Protein AF-A0A8D8EX58-F1 (afdb_monomer_lite)

Secondary structure (DSSP, 8-state):
-EEE--B-TT-BPPP--HHHHHTS-GGGHHHHHHHTTSBPPHHHHHHHHHHHHHHHHHHHHTT-EEE-PPP--TT--EE-SS-EE----BS-HHHHEEEETTEEEE---SSGGGTTGGGGGHHHH-

Radius of gyration: 15.52 Å; chains: 1; bounding box: 34×37×38 Å

Foldseek 3Di:
DEDEAEALPQFAQAALDPVVVVPDDPVCSVVNPVGHLHGDDPVVSVVVRVVRVVVVVVCVVVVYHYDYFADDNQSDWDDDPVDIIGAGGGRCVPVQWDDDPPDIHGDCDDDPNCNCSCVRCVVVRD

Sequence (126 aa):
EEVIVGRAENACVPPFTVEVKANTYEKYWPFYQQYGGQTFPKEHVQKAVAEIEEMCNILQHEGVTVRRPEPVDWSLEYRTPDFSSTGMYAAMPRDILMVVGNEIIEAPMAWRARFFEYRAYRPLIK

pLDDT: mean 98.3, std 1.57, range [82.75, 98.94]

Organism: Culex pipiens (NCBI:txid7175)

InterPro domains:
  IPR033195 Glycine/inosamine-phosphate amidinotransferase-like [PTHR10488] (1-126)

Structure (mmCIF, N/CA/C/O backbone):
data_AF-A0A8D8EX58-F1
#
_entry.id   AF-A0A8D8EX58-F1
#
loop_
_atom_site.group_PDB
_atom_site.id
_atom_site.type_symbol
_atom_site.label_atom_id
_atom_site.label_alt_id
_atom_site.label_comp_id
_atom_site.label_asym_id
_atom_site.label_entity_id
_atom_site.label_seq_id
_atom_site.pdbx_PDB_ins_code
_atom_site.Cartn_x
_atom_site.Cartn_y
_atom_site.Cartn_z
_atom_site.occupancy
_atom_site.B_iso_or_equiv
_atom_site.auth_seq_id
_atom_site.auth_comp_id
_atom_site.auth_asym_id
_atom_site.auth_atom_id
_atom_site.pdbx_PDB_model_num
ATOM 1 N N . GLU A 1 1 ? -17.939 5.593 16.084 1.00 92.88 1 GLU A N 1
ATOM 2 C CA . GLU A 1 1 ? -17.637 4.723 14.925 1.00 92.88 1 GLU A CA 1
ATOM 3 C C . GLU A 1 1 ? -16.148 4.865 14.598 1.00 92.88 1 GLU A C 1
ATOM 5 O O . GLU A 1 1 ? -15.557 5.867 14.994 1.00 92.88 1 GLU A O 1
ATOM 10 N N . GLU A 1 2 ? -15.518 3.863 13.982 1.00 98.56 2 GLU A N 1
ATOM 11 C CA . GLU A 1 2 ? -14.051 3.772 13.833 1.00 98.56 2 GLU A CA 1
ATOM 12 C C . GLU A 1 2 ? -13.658 3.463 12.381 1.00 98.56 2 GLU A C 1
ATOM 14 O O . GLU A 1 2 ? -14.384 2.767 11.670 1.00 98.56 2 GLU A O 1
ATOM 19 N N . VAL A 1 3 ? -12.509 3.979 11.933 1.00 98.81 3 VAL A N 1
ATOM 20 C CA . VAL A 1 3 ? -11.982 3.782 10.576 1.00 98.81 3 VAL A CA 1
ATOM 21 C C . VAL A 1 3 ? -10.465 3.594 10.581 1.00 98.81 3 VAL A C 1
ATOM 23 O O . VAL A 1 3 ? -9.750 4.179 11.396 1.00 98.81 3 VAL A O 1
ATOM 26 N N . ILE A 1 4 ? -9.957 2.803 9.633 1.00 98.81 4 ILE A N 1
ATOM 27 C CA . ILE A 1 4 ? -8.522 2.692 9.346 1.00 98.81 4 ILE A CA 1
ATOM 28 C C . ILE A 1 4 ? -8.187 3.585 8.146 1.00 98.81 4 ILE A C 1
ATOM 30 O O . ILE A 1 4 ? -8.755 3.406 7.068 1.00 98.81 4 ILE A O 1
ATOM 34 N N . VAL A 1 5 ? -7.232 4.50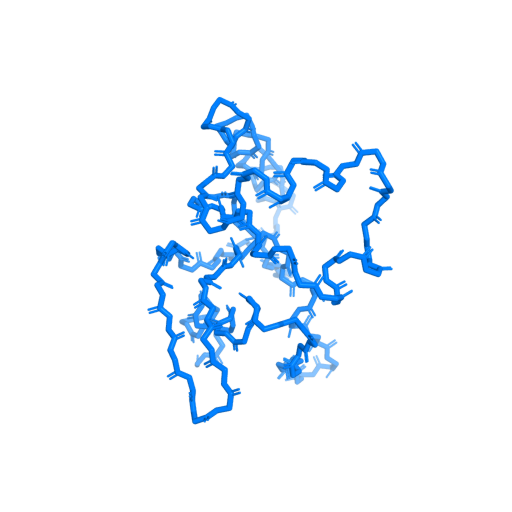2 8.314 1.00 98.88 5 VAL A N 1
ATOM 35 C CA . VAL A 1 5 ? -6.687 5.350 7.239 1.00 98.88 5 VAL A CA 1
ATOM 36 C C . VAL A 1 5 ? -5.246 4.931 6.950 1.00 98.88 5 VAL A C 1
ATOM 38 O O . VAL A 1 5 ? -4.459 4.704 7.869 1.00 98.88 5 VAL A O 1
ATOM 41 N N . GLY A 1 6 ? -4.899 4.791 5.670 1.00 98.81 6 GLY A N 1
ATOM 42 C CA . GLY A 1 6 ? -3.600 4.276 5.236 1.00 98.81 6 GLY A CA 1
ATOM 43 C C . GLY A 1 6 ? -2.406 5.201 5.498 1.00 98.81 6 GLY A C 1
ATOM 44 O O . GLY A 1 6 ? -2.519 6.275 6.097 1.00 98.81 6 GLY A O 1
ATOM 45 N N . ARG A 1 7 ? -1.238 4.751 5.033 1.00 98.69 7 ARG A N 1
ATOM 46 C CA . ARG A 1 7 ? 0.042 5.471 5.076 1.00 98.69 7 ARG A CA 1
ATOM 47 C C . ARG A 1 7 ? 0.702 5.529 3.703 1.00 98.69 7 ARG A C 1
ATOM 49 O O . ARG A 1 7 ? 0.773 4.517 3.006 1.00 98.69 7 ARG A O 1
ATOM 56 N N . ALA A 1 8 ? 1.199 6.706 3.337 1.00 98.50 8 ALA A N 1
ATOM 57 C CA . ALA A 1 8 ? 1.961 6.924 2.105 1.00 98.50 8 ALA A CA 1
ATOM 58 C C . ALA A 1 8 ? 3.476 6.745 2.322 1.00 98.50 8 ALA A C 1
ATOM 60 O O . ALA A 1 8 ? 4.242 6.604 1.368 1.00 98.50 8 ALA A O 1
ATOM 61 N N . GLU A 1 9 ? 3.911 6.751 3.580 1.00 98.00 9 GLU A N 1
ATOM 62 C CA . GLU A 1 9 ? 5.299 6.655 3.997 1.00 98.00 9 GLU A CA 1
ATOM 63 C C . GLU A 1 9 ? 5.971 5.392 3.448 1.00 98.00 9 GLU A C 1
ATOM 65 O O . GLU A 1 9 ? 5.406 4.296 3.457 1.00 98.00 9 GLU A O 1
ATOM 70 N N . ASN A 1 10 ? 7.211 5.561 2.984 1.00 97.75 10 ASN A N 1
ATOM 71 C CA . ASN A 1 10 ? 8.073 4.506 2.445 1.00 97.75 10 ASN A CA 1
ATOM 72 C C . ASN A 1 10 ? 7.494 3.732 1.249 1.00 97.75 10 ASN A C 1
ATOM 74 O O . ASN A 1 10 ? 8.019 2.670 0.915 1.00 97.75 10 ASN A O 1
ATOM 78 N N . ALA A 1 11 ? 6.439 4.234 0.597 1.00 98.50 11 ALA A N 1
ATOM 79 C CA . ALA A 1 11 ? 5.860 3.569 -0.561 1.00 98.50 11 ALA A CA 1
ATOM 80 C C . ALA A 1 11 ? 6.922 3.322 -1.648 1.00 98.50 11 ALA A C 1
ATOM 82 O O . ALA A 1 11 ? 7.680 4.223 -2.029 1.00 98.50 11 ALA A O 1
ATOM 83 N N . CYS A 1 12 ? 6.943 2.101 -2.168 1.00 98.69 12 CYS A N 1
ATOM 84 C CA . CYS A 1 12 ? 7.842 1.635 -3.210 1.00 98.69 12 CYS A CA 1
ATOM 85 C C . CYS A 1 12 ? 7.075 1.321 -4.493 1.00 98.69 12 CYS A C 1
ATOM 87 O O . CYS A 1 12 ? 5.955 0.805 -4.478 1.00 98.69 12 CYS A O 1
ATOM 89 N N . VAL A 1 13 ? 7.702 1.633 -5.622 1.00 98.81 13 VAL A N 1
ATOM 90 C CA . VAL A 1 13 ? 7.228 1.251 -6.947 1.00 98.81 13 VAL A CA 1
ATOM 91 C C . VAL A 1 13 ? 7.372 -0.270 -7.054 1.00 98.81 13 VAL A C 1
ATOM 93 O O . VAL A 1 13 ? 8.484 -0.776 -6.893 1.00 98.81 13 VAL A O 1
ATOM 96 N N . PRO A 1 14 ? 6.297 -1.033 -7.310 1.00 98.62 14 PRO A N 1
ATOM 97 C CA . PRO A 1 14 ? 6.413 -2.480 -7.433 1.00 98.62 14 PRO A CA 1
ATOM 98 C C . PRO A 1 14 ? 7.276 -2.842 -8.657 1.00 98.62 14 PRO A C 1
ATOM 100 O O . PRO A 1 14 ? 7.219 -2.131 -9.669 1.00 98.62 14 PRO A O 1
ATOM 103 N N . PRO A 1 15 ? 8.061 -3.937 -8.609 1.00 98.69 15 PRO A N 1
ATOM 104 C CA . PRO A 1 15 ? 8.751 -4.456 -9.788 1.00 98.69 15 PRO A CA 1
ATOM 105 C C . PRO A 1 15 ? 7.782 -4.646 -10.964 1.00 98.69 15 PRO A C 1
ATOM 107 O O . PRO A 1 15 ? 6.649 -5.080 -10.767 1.00 98.69 15 PRO A O 1
ATOM 110 N N . PHE A 1 16 ? 8.209 -4.331 -12.192 1.00 98.75 16 PHE A N 1
ATOM 111 C CA . PHE A 1 16 ? 7.331 -4.366 -13.369 1.00 98.75 16 PHE A CA 1
ATOM 112 C C . PHE A 1 16 ? 7.093 -5.791 -13.895 1.00 98.75 16 PHE A C 1
ATOM 114 O O . PHE A 1 16 ? 7.629 -6.210 -14.922 1.00 98.75 16 PHE A O 1
ATOM 121 N N . THR A 1 17 ? 6.292 -6.548 -13.154 1.00 98.69 17 THR A N 1
ATOM 122 C CA . THR A 1 17 ? 5.838 -7.905 -13.467 1.00 98.69 17 THR A CA 1
ATOM 123 C C . THR A 1 17 ? 4.552 -7.895 -14.303 1.00 98.69 17 THR A C 1
ATOM 125 O O . THR A 1 17 ? 3.972 -6.845 -14.592 1.00 98.69 17 THR A O 1
ATOM 128 N N . VAL A 1 18 ? 4.107 -9.076 -14.747 1.00 98.62 18 VAL A N 1
ATOM 129 C CA . VAL A 1 18 ? 2.951 -9.215 -15.648 1.00 98.62 18 VAL A CA 1
ATOM 130 C C . VAL A 1 18 ? 1.658 -8.681 -15.030 1.00 98.62 18 VAL A C 1
ATOM 132 O O . VAL A 1 18 ? 0.887 -8.026 -15.726 1.00 98.62 18 VAL A O 1
ATOM 135 N N . GLU A 1 19 ? 1.438 -8.900 -13.736 1.00 98.69 19 GLU A N 1
ATOM 136 C CA . GLU A 1 19 ? 0.261 -8.413 -13.021 1.00 98.69 19 GLU A CA 1
ATOM 137 C C . GLU A 1 19 ? 0.291 -6.890 -12.857 1.00 98.69 19 GLU A C 1
ATOM 139 O O . GLU A 1 19 ? -0.708 -6.226 -13.116 1.00 98.69 19 GLU A O 1
ATOM 144 N N . VAL A 1 20 ? 1.461 -6.305 -12.571 1.00 98.75 20 VAL A N 1
ATOM 145 C CA . VAL A 1 20 ? 1.622 -4.844 -12.519 1.00 98.75 20 VAL A CA 1
ATOM 146 C C . VAL A 1 20 ? 1.348 -4.236 -13.895 1.00 98.75 20 VAL A C 1
ATOM 148 O O . VAL A 1 20 ? 0.611 -3.258 -14.011 1.00 98.75 20 VAL A O 1
ATOM 151 N N . LYS A 1 21 ? 1.879 -4.843 -14.962 1.00 98.69 21 LYS A N 1
ATOM 152 C CA . LYS A 1 21 ? 1.631 -4.415 -16.344 1.00 98.69 21 LYS A CA 1
ATOM 153 C C . LYS A 1 21 ? 0.152 -4.508 -16.731 1.00 98.69 21 LYS A C 1
ATOM 155 O O . LYS A 1 21 ? -0.369 -3.576 -17.333 1.00 98.69 21 LYS A O 1
ATOM 160 N N . ALA A 1 22 ? -0.521 -5.605 -16.386 1.00 98.69 22 ALA A N 1
ATOM 161 C CA . ALA A 1 22 ? -1.928 -5.838 -16.719 1.00 98.69 22 ALA A CA 1
ATOM 162 C C . ALA A 1 22 ? -2.893 -4.875 -16.004 1.00 98.69 22 ALA A C 1
ATOM 164 O O . ALA A 1 22 ? -4.018 -4.680 -16.458 1.00 98.69 22 ALA A O 1
ATOM 165 N N . ASN A 1 23 ? -2.460 -4.267 -14.899 1.00 98.69 23 ASN A N 1
ATOM 166 C CA . ASN A 1 23 ? -3.277 -3.384 -14.072 1.00 98.69 23 ASN A CA 1
ATOM 167 C C . ASN A 1 23 ? -2.860 -1.902 -14.135 1.00 98.69 23 ASN A C 1
ATOM 169 O O . ASN A 1 23 ? -3.356 -1.093 -13.352 1.00 98.69 23 ASN A O 1
ATOM 173 N N . THR A 1 24 ? -1.957 -1.525 -15.043 1.00 98.56 24 THR A N 1
ATOM 174 C CA . THR A 1 24 ? -1.474 -0.143 -15.187 1.00 98.56 24 THR A CA 1
ATOM 175 C C . THR A 1 24 ? -1.560 0.327 -16.635 1.00 98.56 24 THR A C 1
ATOM 177 O O . THR A 1 24 ? -1.384 -0.448 -17.573 1.00 98.56 24 THR A O 1
ATOM 180 N N . TYR A 1 25 ? -1.821 1.621 -16.836 1.00 98.56 25 TYR A N 1
ATOM 181 C CA . TYR A 1 25 ? -1.867 2.208 -18.176 1.00 98.56 25 TYR A CA 1
ATOM 182 C C . TYR A 1 25 ? -0.484 2.223 -18.841 1.00 98.56 25 TYR A C 1
ATOM 184 O O . TYR A 1 25 ? 0.509 2.569 -18.199 1.00 98.56 25 TYR A O 1
ATOM 192 N N . GLU A 1 26 ? -0.451 1.971 -20.155 1.00 98.44 26 GLU A N 1
ATOM 193 C CA . GLU A 1 26 ? 0.765 1.934 -20.990 1.00 98.44 26 GLU A CA 1
ATOM 194 C C . GLU A 1 26 ? 1.672 3.153 -20.813 1.00 98.44 26 GLU A C 1
ATOM 196 O O . GLU A 1 26 ? 2.894 3.029 -20.750 1.00 98.44 26 GLU A O 1
ATOM 201 N N . LYS A 1 27 ? 1.060 4.331 -20.637 1.00 98.75 27 LYS A N 1
ATOM 202 C CA . LYS A 1 27 ? 1.742 5.600 -20.358 1.00 98.75 27 LYS A CA 1
ATOM 203 C C . LYS A 1 27 ? 2.757 5.504 -19.210 1.00 98.75 27 LYS A C 1
ATOM 205 O O . LYS A 1 27 ? 3.764 6.206 -19.238 1.00 98.75 27 LYS A O 1
ATOM 210 N N . TYR A 1 28 ? 2.488 4.679 -18.199 1.00 98.62 28 TYR A N 1
ATOM 211 C CA . TYR A 1 28 ? 3.310 4.572 -16.994 1.00 98.62 28 TYR A CA 1
ATOM 212 C C . TYR A 1 28 ? 4.235 3.355 -16.991 1.00 98.62 28 TYR A C 1
ATOM 214 O O . TYR A 1 28 ? 5.072 3.246 -16.099 1.00 98.62 28 TYR A O 1
ATOM 222 N N . TRP A 1 29 ? 4.154 2.457 -17.975 1.00 98.75 29 TRP A N 1
ATOM 223 C CA . TRP A 1 29 ? 5.036 1.287 -18.034 1.00 98.75 29 TRP A CA 1
ATOM 224 C C . TRP A 1 29 ? 6.533 1.644 -17.976 1.00 98.75 29 TRP A C 1
ATOM 226 O O . TRP A 1 29 ? 7.233 1.012 -17.182 1.00 98.75 29 TRP A O 1
ATOM 236 N N . PRO A 1 30 ? 7.034 2.685 -18.681 1.00 98.75 30 PRO A N 1
ATOM 237 C CA . PRO A 1 30 ? 8.441 3.079 -18.570 1.00 98.75 30 PRO A CA 1
ATOM 238 C C . PRO A 1 30 ? 8.848 3.476 -17.145 1.00 98.75 30 PRO A C 1
ATOM 240 O O . PRO A 1 30 ? 9.964 3.191 -16.720 1.00 98.75 30 PRO A O 1
ATOM 243 N N . PHE A 1 31 ? 7.933 4.080 -16.378 1.00 98.75 31 PHE A N 1
ATOM 244 C CA . PHE A 1 31 ? 8.182 4.439 -14.983 1.00 98.75 31 PHE A CA 1
ATOM 245 C C . PHE A 1 31 ? 8.379 3.188 -14.117 1.00 98.75 31 PHE A C 1
ATOM 247 O O . PHE A 1 31 ? 9.373 3.089 -13.404 1.00 98.75 31 PHE A O 1
ATOM 254 N N . TYR A 1 32 ? 7.495 2.194 -14.215 1.00 98.75 32 TYR A N 1
ATOM 255 C CA . TYR A 1 32 ? 7.655 0.950 -13.452 1.00 98.75 32 TYR A CA 1
ATOM 256 C C . TYR A 1 32 ? 8.903 0.162 -13.870 1.00 98.75 32 TYR A C 1
ATOM 258 O O . TYR A 1 32 ? 9.580 -0.409 -13.018 1.00 98.75 32 TYR A O 1
ATOM 266 N N . GLN A 1 33 ? 9.238 0.154 -15.164 1.00 98.50 33 GLN A N 1
ATOM 267 C CA . GLN A 1 33 ? 10.459 -0.483 -15.669 1.00 98.50 33 GLN A CA 1
ATOM 268 C C . GLN A 1 33 ? 11.725 0.160 -15.099 1.00 98.50 33 GLN A C 1
ATOM 270 O O . GLN A 1 33 ? 12.672 -0.546 -14.765 1.00 98.50 33 GLN A O 1
ATOM 275 N N . GLN A 1 34 ? 11.740 1.490 -14.990 1.00 98.50 34 GLN A N 1
ATOM 276 C CA . GLN A 1 34 ? 12.901 2.238 -14.520 1.00 98.50 34 GLN A CA 1
ATOM 277 C C . GLN A 1 34 ? 13.031 2.244 -12.991 1.00 98.50 34 GLN A C 1
ATOM 279 O O . GLN A 1 34 ? 14.147 2.200 -12.473 1.00 98.50 34 GLN A O 1
ATOM 284 N N . TYR A 1 35 ? 11.910 2.325 -12.270 1.00 98.56 35 TYR A N 1
ATOM 285 C CA . TYR A 1 35 ? 11.900 2.593 -10.829 1.00 98.56 35 TYR A CA 1
ATOM 286 C C . TYR A 1 35 ? 11.409 1.422 -9.971 1.00 98.56 35 TYR A C 1
ATOM 288 O O . TYR A 1 35 ? 11.392 1.553 -8.752 1.00 98.56 35 TYR A O 1
ATOM 296 N N . GLY A 1 36 ? 11.032 0.281 -10.555 1.00 98.31 36 GLY A N 1
ATOM 297 C CA . GLY A 1 36 ? 10.598 -0.902 -9.805 1.00 98.31 36 GLY A CA 1
ATOM 298 C C . GLY A 1 36 ? 11.601 -1.324 -8.722 1.00 98.31 36 GLY A C 1
ATOM 299 O O . GLY A 1 36 ? 12.793 -1.461 -8.989 1.00 98.31 36 GLY A O 1
ATOM 300 N N . GLY A 1 37 ? 11.116 -1.506 -7.493 1.00 96.62 37 GLY A N 1
ATOM 301 C CA . GLY A 1 37 ? 11.917 -1.781 -6.296 1.00 96.62 37 GLY A CA 1
ATOM 302 C C . GLY A 1 37 ? 12.451 -0.536 -5.577 1.00 96.62 37 GLY A C 1
ATOM 303 O O . GLY A 1 37 ? 12.960 -0.651 -4.465 1.00 96.62 37 GLY A O 1
ATOM 304 N N . GLN A 1 38 ? 12.322 0.655 -6.167 1.00 98.19 38 GLN A N 1
ATOM 305 C CA . GLN A 1 38 ? 12.728 1.924 -5.556 1.00 98.19 38 GLN A CA 1
ATOM 306 C C . GLN A 1 38 ? 11.537 2.642 -4.912 1.00 98.19 38 GLN A C 1
ATOM 308 O O . GLN A 1 38 ? 10.375 2.372 -5.214 1.00 98.19 38 GLN A O 1
ATOM 313 N N . THR A 1 39 ? 11.820 3.610 -4.042 1.00 97.88 39 THR A N 1
ATOM 314 C CA . THR A 1 39 ? 10.788 4.470 -3.450 1.00 97.88 39 THR A CA 1
ATOM 315 C C . THR A 1 39 ? 10.127 5.361 -4.499 1.00 97.88 39 THR A C 1
ATOM 317 O O . THR A 1 39 ? 10.798 5.851 -5.411 1.00 97.88 39 THR A O 1
ATOM 320 N N . PHE A 1 40 ? 8.845 5.678 -4.314 1.00 98.38 40 PHE A N 1
ATOM 321 C CA . PHE A 1 40 ? 8.209 6.765 -5.064 1.00 98.38 40 PHE A CA 1
ATOM 322 C C . PHE A 1 40 ? 8.935 8.111 -4.843 1.00 98.38 40 PHE A C 1
ATOM 324 O O . PHE A 1 40 ? 9.626 8.284 -3.831 1.00 98.38 40 PHE A O 1
ATOM 331 N N . PRO A 1 41 ? 8.786 9.092 -5.759 1.00 98.19 41 PRO A N 1
ATOM 332 C CA . PRO A 1 41 ? 9.409 10.405 -5.611 1.00 98.19 41 PRO A CA 1
ATOM 333 C C . PRO A 1 41 ? 9.084 11.047 -4.257 1.00 98.19 41 PRO A C 1
ATOM 335 O O . PRO A 1 41 ? 7.921 11.295 -3.937 1.00 98.19 41 PRO A O 1
ATOM 338 N N . LYS A 1 42 ? 10.120 11.349 -3.466 1.00 97.06 42 LYS A N 1
ATOM 339 C CA . LYS A 1 42 ? 9.972 11.796 -2.070 1.00 97.06 42 LYS A CA 1
ATOM 340 C C . LYS A 1 42 ? 9.094 13.036 -1.923 1.00 97.06 42 LYS A C 1
ATOM 342 O O . LYS A 1 42 ? 8.253 13.076 -1.034 1.00 97.06 42 LYS A O 1
ATOM 347 N N . GLU A 1 43 ? 9.239 14.010 -2.819 1.00 98.19 43 GLU A N 1
ATOM 348 C CA . GLU A 1 43 ? 8.420 15.230 -2.805 1.00 98.19 43 GLU A CA 1
ATOM 349 C C . GLU A 1 43 ? 6.928 14.944 -3.023 1.00 98.19 43 GLU A C 1
ATOM 351 O O . GLU A 1 43 ? 6.078 15.634 -2.467 1.00 98.19 43 GLU A O 1
ATOM 356 N N . HIS A 1 44 ? 6.594 13.921 -3.816 1.00 98.50 44 HIS A N 1
ATOM 357 C CA . HIS A 1 44 ? 5.202 13.513 -4.014 1.00 98.50 44 HIS A CA 1
ATOM 358 C C . HIS A 1 44 ? 4.671 12.793 -2.775 1.00 98.50 44 HIS A C 1
ATOM 360 O O . HIS A 1 44 ? 3.570 13.092 -2.322 1.00 98.50 44 HIS A O 1
ATOM 366 N N . VAL A 1 45 ? 5.475 11.900 -2.188 1.00 98.38 45 VAL A N 1
ATOM 367 C CA . VAL A 1 45 ? 5.114 11.197 -0.948 1.00 98.38 45 VAL A CA 1
ATOM 368 C C . VAL A 1 45 ? 4.877 12.189 0.193 1.00 98.38 45 VAL A C 1
ATOM 370 O O . VAL A 1 45 ? 3.898 12.052 0.912 1.00 98.38 45 VAL A O 1
ATOM 373 N N . GLN A 1 46 ? 5.707 13.224 0.334 1.00 98.50 46 GLN A N 1
ATOM 374 C CA . GLN A 1 46 ? 5.534 14.256 1.365 1.00 98.50 46 GLN A CA 1
ATOM 375 C C . GLN A 1 46 ? 4.201 15.005 1.243 1.00 98.50 46 GLN A C 1
ATOM 377 O O . GLN A 1 46 ? 3.542 15.239 2.254 1.00 98.50 46 GLN A O 1
ATOM 382 N N . LYS A 1 47 ? 3.784 15.350 0.019 1.00 98.81 47 LYS A N 1
ATOM 383 C CA . LYS A 1 47 ? 2.478 15.983 -0.224 1.00 98.81 47 LYS A CA 1
ATOM 384 C C . LYS A 1 47 ? 1.330 15.036 0.120 1.00 98.81 47 LYS A C 1
ATOM 386 O O . LYS A 1 47 ? 0.434 15.433 0.853 1.00 98.81 47 LYS A O 1
ATOM 391 N N . ALA A 1 48 ? 1.417 13.778 -0.316 1.00 98.75 48 ALA A N 1
ATOM 392 C CA . ALA A 1 48 ? 0.416 12.763 0.001 1.00 98.75 48 ALA A CA 1
ATOM 393 C C . ALA A 1 48 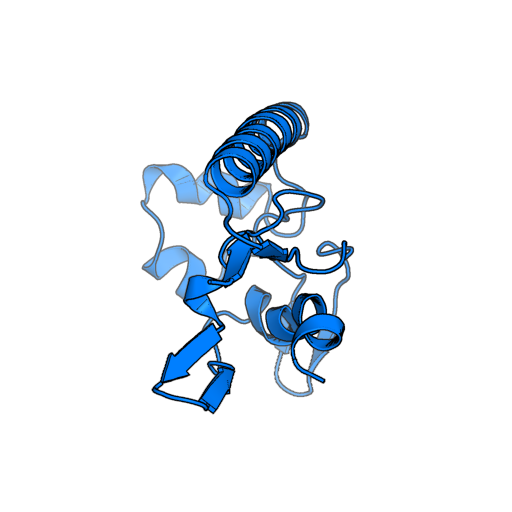? 0.294 12.520 1.516 1.00 98.75 48 ALA A C 1
ATOM 395 O O . ALA A 1 48 ? -0.810 12.388 2.029 1.00 98.75 48 ALA A O 1
ATOM 396 N N . VAL A 1 49 ? 1.410 12.506 2.254 1.00 98.75 49 VAL A N 1
ATOM 397 C CA . VAL A 1 49 ? 1.380 12.424 3.724 1.00 98.75 49 VAL A CA 1
ATOM 398 C C . VAL A 1 49 ? 0.618 13.615 4.305 1.00 98.75 49 VAL A C 1
ATOM 400 O O . VAL A 1 49 ? -0.289 13.405 5.099 1.00 98.75 49 VAL A O 1
ATOM 403 N N . ALA A 1 50 ? 0.921 14.846 3.880 1.00 98.81 50 ALA A N 1
ATOM 404 C CA . ALA A 1 50 ? 0.226 16.034 4.381 1.00 98.81 50 ALA A CA 1
ATOM 405 C C . ALA A 1 50 ? -1.288 16.003 4.095 1.00 98.81 50 ALA A C 1
ATOM 407 O O . ALA A 1 50 ? -2.085 16.318 4.975 1.00 98.81 50 ALA A O 1
ATOM 408 N N . GLU A 1 51 ? -1.685 15.578 2.894 1.00 98.94 51 GLU A N 1
ATOM 409 C CA . GLU A 1 51 ? -3.094 15.423 2.507 1.00 98.94 51 GLU A CA 1
ATOM 410 C C . GLU A 1 51 ? -3.819 14.382 3.378 1.00 98.94 51 GLU A C 1
ATOM 412 O O . GLU A 1 51 ? -4.939 14.615 3.833 1.00 98.94 51 GLU A O 1
ATOM 417 N N . ILE A 1 52 ? -3.177 13.241 3.646 1.00 98.81 52 ILE A N 1
ATOM 418 C CA . ILE A 1 52 ? -3.764 12.153 4.437 1.00 98.81 52 ILE A CA 1
ATOM 419 C C . ILE A 1 52 ? -3.818 12.493 5.930 1.00 98.81 52 ILE A C 1
ATOM 421 O O . ILE A 1 52 ? -4.790 12.129 6.594 1.00 98.81 52 ILE A O 1
AT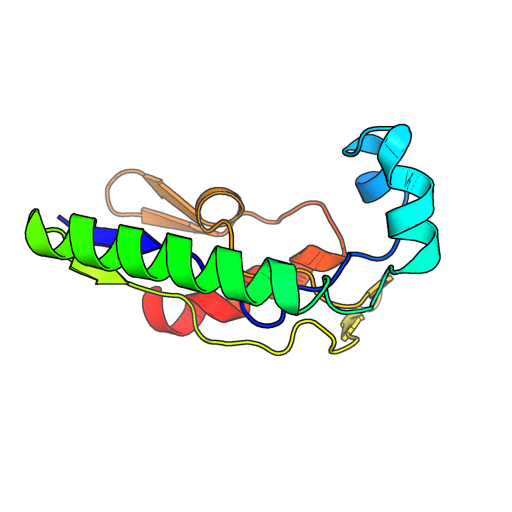OM 425 N N . GLU A 1 53 ? -2.823 13.198 6.471 1.00 98.75 53 GLU A N 1
ATOM 426 C CA . GLU A 1 53 ? -2.889 13.682 7.854 1.00 98.75 53 GLU A CA 1
ATOM 427 C C . GLU A 1 53 ? -4.029 14.689 8.033 1.00 98.75 53 GLU A C 1
ATOM 429 O O . GLU A 1 53 ? -4.774 14.595 9.007 1.00 98.75 53 GLU A O 1
ATOM 434 N N . GLU A 1 54 ? -4.252 15.584 7.066 1.00 98.88 54 GLU A N 1
ATOM 435 C CA . GLU A 1 54 ? -5.385 16.508 7.142 1.00 98.88 54 GLU A CA 1
ATOM 436 C C . GLU A 1 54 ? -6.733 15.784 7.036 1.00 98.88 54 GLU A C 1
ATOM 438 O O . GLU A 1 54 ? -7.658 16.072 7.795 1.00 98.88 54 GLU A O 1
ATOM 443 N N . MET A 1 55 ? -6.839 14.762 6.181 1.00 98.88 55 MET A N 1
ATOM 444 C CA . MET A 1 55 ? -8.014 13.886 6.165 1.00 98.88 55 MET A CA 1
ATOM 445 C C . MET A 1 55 ? -8.257 13.228 7.535 1.00 98.88 55 MET A C 1
ATOM 447 O O . MET A 1 55 ? -9.406 13.130 7.970 1.00 98.88 55 MET A O 1
ATOM 451 N N . CYS A 1 56 ? -7.201 12.786 8.228 1.00 98.81 56 CYS A N 1
ATOM 452 C CA . CYS A 1 56 ? -7.323 12.226 9.576 1.00 98.81 56 CYS A CA 1
ATOM 453 C C . CYS A 1 56 ? -7.836 13.270 10.576 1.00 98.81 56 CYS A C 1
ATOM 455 O O . CYS A 1 56 ? -8.755 12.959 11.333 1.00 98.81 56 CYS A O 1
ATOM 457 N N . ASN A 1 57 ? -7.305 14.498 10.539 1.00 98.88 57 ASN A N 1
ATOM 458 C CA . ASN A 1 57 ? -7.755 15.598 11.398 1.00 98.88 57 ASN A CA 1
ATOM 459 C C . ASN A 1 57 ? -9.248 15.884 11.206 1.00 98.88 57 ASN A C 1
ATOM 461 O O . ASN A 1 57 ? -9.987 15.998 12.183 1.00 98.88 57 ASN A O 1
ATOM 465 N N . ILE A 1 58 ? -9.706 15.962 9.953 1.00 98.88 58 ILE A N 1
ATOM 466 C CA . ILE A 1 58 ? -11.119 16.186 9.623 1.00 98.88 58 ILE A CA 1
ATOM 467 C C . ILE A 1 58 ? -11.987 15.060 10.199 1.00 98.88 58 ILE A C 1
ATOM 469 O O . ILE A 1 58 ? -12.950 15.335 10.906 1.00 98.88 58 ILE A O 1
ATOM 473 N N . LEU A 1 59 ? -11.627 13.791 9.974 1.00 98.88 59 LEU A N 1
ATOM 474 C CA . LEU A 1 59 ? -12.381 12.648 10.505 1.00 98.88 59 LEU A CA 1
ATOM 475 C C . LEU A 1 59 ? -12.460 12.659 12.039 1.00 98.88 59 LEU A C 1
ATOM 477 O O . LEU A 1 59 ? -13.513 12.374 12.608 1.00 98.88 59 LEU A O 1
ATOM 481 N N . GLN A 1 60 ? -11.363 13.011 12.710 1.00 98.69 60 GLN A N 1
ATOM 482 C CA . GLN A 1 60 ? -11.334 13.122 14.167 1.00 98.69 60 GLN A CA 1
ATOM 483 C C . GLN A 1 60 ? -12.189 14.290 14.675 1.00 98.69 60 GLN A C 1
ATOM 485 O O . GLN A 1 60 ? -12.872 14.130 15.687 1.00 98.69 60 GLN A O 1
ATOM 490 N N . HIS A 1 61 ? -12.204 15.433 13.978 1.00 98.62 61 HIS A N 1
ATOM 491 C CA . HIS A 1 61 ? -13.103 16.551 14.292 1.00 98.62 61 HIS A CA 1
ATOM 492 C C . HIS A 1 61 ? -14.582 16.176 14.143 1.00 98.62 61 HIS A C 1
ATOM 494 O O . HIS A 1 61 ? -15.399 16.609 14.951 1.00 98.62 61 HIS A O 1
ATOM 500 N N . GLU A 1 62 ? -14.912 15.308 13.187 1.00 98.69 62 GLU A N 1
ATOM 501 C CA . GLU A 1 62 ? -16.253 14.730 13.021 1.00 98.69 62 GLU A CA 1
ATOM 502 C C . GLU A 1 62 ? -16.568 13.615 14.045 1.00 98.69 62 GLU A C 1
ATOM 504 O O . GLU A 1 62 ? -17.602 12.953 13.968 1.00 98.69 62 GLU A O 1
ATOM 509 N N . GLY A 1 63 ? -15.691 13.381 15.028 1.00 98.62 63 GLY A N 1
ATOM 510 C CA . GLY A 1 63 ? -15.903 12.409 16.103 1.00 98.62 63 GLY A CA 1
ATOM 511 C C . GLY A 1 63 ? -15.627 10.951 15.720 1.00 98.62 63 GLY A C 1
ATOM 512 O O . GLY A 1 63 ? -15.995 10.041 16.469 1.00 98.62 63 GLY A O 1
ATOM 513 N N . VAL A 1 64 ? -14.974 10.699 14.580 1.00 98.88 64 VAL A N 1
ATOM 514 C CA . VAL A 1 64 ? -14.583 9.351 14.142 1.00 98.88 64 VAL A CA 1
ATOM 515 C C . VAL A 1 64 ? -13.258 8.950 14.795 1.00 98.88 64 VAL A C 1
ATOM 517 O O . VAL A 1 64 ? -12.269 9.682 14.747 1.00 98.88 64 VAL A O 1
ATOM 520 N N . THR A 1 65 ? -13.191 7.750 15.376 1.00 98.81 65 THR A N 1
ATOM 521 C CA . THR A 1 65 ? -11.915 7.182 15.836 1.00 98.81 65 THR A CA 1
ATOM 522 C C . THR A 1 65 ? -11.081 6.761 14.627 1.00 98.81 65 THR A C 1
ATOM 524 O O . THR A 1 65 ? -11.506 5.919 13.838 1.00 98.81 65 THR A O 1
ATOM 527 N N . VAL A 1 66 ? -9.884 7.329 14.476 1.00 98.81 66 VAL A N 1
ATOM 528 C CA . VAL A 1 66 ? -8.976 7.017 13.363 1.00 98.81 66 VAL A CA 1
ATOM 529 C C . VAL A 1 66 ? -7.837 6.119 13.839 1.00 98.81 66 VAL A C 1
ATOM 531 O O . VAL A 1 66 ? -7.108 6.455 14.773 1.00 98.81 66 VAL A O 1
ATOM 534 N N . ARG A 1 67 ? -7.649 4.985 13.161 1.00 98.75 67 ARG A N 1
ATOM 535 C CA . ARG A 1 67 ? -6.502 4.082 13.325 1.00 98.75 67 ARG A CA 1
ATOM 536 C C . ARG A 1 67 ? -5.611 4.128 12.094 1.00 98.75 67 ARG A C 1
ATOM 538 O O . ARG A 1 67 ? -6.090 4.338 10.982 1.00 98.75 67 ARG A O 1
ATOM 545 N N . ARG A 1 68 ? -4.313 3.891 12.283 1.00 98.75 68 ARG A N 1
ATOM 546 C CA . ARG A 1 68 ? -3.302 3.936 11.217 1.00 98.75 68 ARG A CA 1
ATOM 547 C C . ARG A 1 68 ? -2.471 2.650 11.236 1.00 98.75 68 ARG A C 1
ATOM 549 O O . ARG A 1 68 ? -2.177 2.176 12.333 1.00 98.75 68 ARG A O 1
ATOM 556 N N . PRO A 1 69 ? -2.090 2.083 10.077 1.00 98.50 69 PRO A N 1
ATOM 557 C CA . PRO A 1 69 ? -1.135 0.979 10.041 1.00 98.50 69 PRO A CA 1
ATOM 558 C C . PRO A 1 69 ? 0.231 1.417 10.587 1.00 98.50 69 PRO A C 1
ATOM 560 O O . PRO A 1 69 ? 0.540 2.610 10.623 1.00 98.50 69 PRO A O 1
ATOM 563 N N . GLU A 1 70 ? 1.064 0.462 10.987 1.00 97.88 70 GLU A N 1
ATOM 564 C CA . GLU A 1 70 ? 2.446 0.744 11.384 1.00 97.88 70 GLU A CA 1
ATOM 565 C C . GLU A 1 70 ? 3.292 1.203 10.185 1.00 97.88 70 GLU A C 1
ATOM 567 O O . GLU A 1 70 ? 3.096 0.714 9.065 1.00 97.88 70 GLU A O 1
ATOM 572 N N . PRO A 1 71 ? 4.270 2.101 10.390 1.00 97.19 71 PRO A N 1
ATOM 573 C CA . PRO A 1 71 ? 5.298 2.363 9.396 1.00 97.19 71 PRO A CA 1
ATOM 574 C C . PRO A 1 71 ? 6.108 1.091 9.116 1.00 97.19 71 PRO A C 1
ATOM 576 O O . PRO A 1 71 ? 6.604 0.429 10.027 1.00 97.19 71 PRO A O 1
ATOM 579 N N . VAL A 1 72 ? 6.274 0.761 7.838 1.00 96.94 72 VAL A N 1
ATOM 580 C CA . VAL A 1 72 ? 7.059 -0.390 7.378 1.00 96.94 72 VAL A CA 1
ATOM 581 C C . VAL A 1 72 ? 8.052 0.090 6.326 1.00 96.94 72 VAL A C 1
ATOM 583 O O . VAL A 1 72 ? 7.765 1.018 5.568 1.00 96.94 72 VAL A O 1
ATOM 586 N N . ASP A 1 73 ? 9.233 -0.521 6.290 1.00 97.25 73 ASP A N 1
ATOM 587 C CA . ASP A 1 73 ? 10.154 -0.375 5.167 1.00 97.25 73 ASP A CA 1
ATOM 588 C C . ASP A 1 73 ? 9.738 -1.329 4.039 1.00 97.25 73 ASP A C 1
ATOM 590 O O . ASP A 1 73 ? 9.957 -2.541 4.110 1.00 97.25 73 ASP A O 1
ATOM 594 N N . TRP A 1 74 ? 9.097 -0.777 3.009 1.00 98.38 74 TRP A N 1
ATOM 595 C CA . TRP A 1 74 ? 8.618 -1.534 1.851 1.00 98.38 74 TRP A CA 1
ATOM 596 C C . TRP A 1 74 ? 9.709 -1.816 0.816 1.00 98.38 74 TRP A C 1
ATOM 598 O O . TRP A 1 74 ? 9.465 -2.577 -0.119 1.00 98.38 74 TRP A O 1
ATOM 608 N N . SER A 1 75 ? 10.907 -1.249 0.981 1.00 97.56 75 SER A N 1
ATOM 609 C CA . SER A 1 75 ? 12.035 -1.508 0.081 1.00 97.56 75 SER A CA 1
ATOM 610 C C . SER A 1 75 ? 12.723 -2.843 0.372 1.00 97.56 75 SER A C 1
ATOM 612 O O . SER A 1 75 ? 13.472 -3.344 -0.465 1.00 97.56 75 SER A O 1
ATOM 614 N N . LEU A 1 76 ? 12.433 -3.453 1.530 1.00 97.75 76 LEU A N 1
ATOM 615 C CA . LEU A 1 76 ? 12.972 -4.753 1.909 1.00 97.75 76 LEU A CA 1
ATOM 616 C C . LEU A 1 76 ? 12.573 -5.825 0.893 1.00 97.75 76 LEU A C 1
ATOM 618 O O . LEU A 1 76 ? 11.390 -6.112 0.685 1.00 97.75 76 LEU A O 1
ATOM 622 N N . GLU A 1 77 ? 13.586 -6.448 0.299 1.00 98.31 77 GLU A N 1
ATOM 623 C CA . GLU A 1 77 ? 13.399 -7.640 -0.511 1.00 98.31 77 GLU A CA 1
ATOM 624 C C . GLU A 1 77 ? 13.054 -8.828 0.391 1.00 98.31 77 GLU A C 1
ATOM 626 O O . GLU A 1 77 ? 13.670 -9.063 1.433 1.00 98.31 77 GLU A O 1
ATOM 631 N N . TYR A 1 78 ? 12.065 -9.603 -0.030 1.00 98.56 78 TYR A N 1
ATOM 632 C CA . TYR A 1 78 ? 11.716 -10.874 0.574 1.00 98.56 78 TYR A CA 1
ATOM 633 C C . TYR A 1 78 ? 11.644 -11.959 -0.489 1.00 98.56 78 TYR A C 1
ATOM 635 O O . TYR A 1 78 ? 11.396 -11.711 -1.671 1.00 98.56 78 TYR A O 1
ATOM 643 N N . ARG A 1 79 ? 11.837 -13.194 -0.032 1.00 98.69 79 ARG A N 1
ATOM 644 C CA . ARG A 1 79 ? 11.805 -14.388 -0.866 1.00 98.69 79 ARG A CA 1
ATOM 645 C C . ARG A 1 79 ? 10.934 -15.455 -0.222 1.00 98.69 79 ARG A C 1
ATOM 647 O O . ARG A 1 79 ? 11.149 -15.824 0.931 1.00 98.69 79 ARG A O 1
ATOM 654 N N . THR A 1 80 ? 9.979 -15.960 -0.987 1.00 98.56 80 THR A N 1
ATOM 655 C CA . THR A 1 80 ? 9.235 -17.193 -0.708 1.00 98.56 80 THR A CA 1
ATOM 656 C C . THR A 1 80 ? 9.892 -18.353 -1.475 1.00 98.56 80 THR A C 1
ATOM 658 O O . THR A 1 80 ? 10.801 -18.120 -2.275 1.00 98.56 80 THR A O 1
ATOM 661 N N . PRO A 1 81 ? 9.473 -19.614 -1.278 1.00 98.75 81 PRO A N 1
ATOM 662 C CA . PRO A 1 81 ? 9.917 -20.709 -2.144 1.00 98.75 81 PRO A CA 1
ATOM 663 C C . PRO A 1 81 ? 9.610 -20.489 -3.638 1.00 98.75 81 PRO A C 1
ATOM 665 O O . PRO A 1 81 ? 10.309 -21.042 -4.483 1.00 98.75 81 PRO A O 1
ATOM 668 N N . ASP A 1 82 ? 8.604 -19.666 -3.956 1.00 98.75 82 ASP A N 1
ATOM 669 C CA . ASP A 1 82 ? 8.040 -19.536 -5.303 1.00 98.75 82 ASP A CA 1
ATOM 670 C C . ASP A 1 82 ? 8.433 -18.234 -6.024 1.00 98.75 82 ASP A C 1
ATOM 672 O O . ASP A 1 82 ? 8.377 -18.165 -7.254 1.00 98.75 82 ASP A O 1
ATOM 676 N N . PHE A 1 83 ? 8.803 -17.176 -5.292 1.00 98.69 83 PHE A N 1
ATOM 677 C CA . PHE A 1 83 ? 9.188 -15.888 -5.878 1.00 98.69 83 PHE A CA 1
ATOM 678 C C . PHE A 1 83 ? 10.009 -14.999 -4.928 1.00 98.69 83 PHE A C 1
ATOM 680 O O . PHE A 1 83 ? 9.983 -15.165 -3.710 1.00 98.69 83 PHE A O 1
ATOM 687 N N . SER A 1 84 ? 10.673 -13.992 -5.499 1.00 98.56 84 SER A N 1
ATOM 688 C CA . SER A 1 84 ? 11.231 -12.845 -4.771 1.00 98.56 84 SER A CA 1
ATOM 689 C C . SER A 1 84 ? 10.529 -11.558 -5.194 1.00 98.56 84 SER A C 1
ATOM 691 O O . SER A 1 84 ? 10.071 -11.448 -6.336 1.00 98.56 84 SER A O 1
ATOM 693 N N . SER A 1 85 ? 10.431 -10.594 -4.282 1.00 98.69 85 SER A N 1
ATOM 694 C CA . SER A 1 85 ? 9.899 -9.256 -4.554 1.00 98.69 85 SER A CA 1
ATOM 695 C C . SER A 1 85 ? 10.322 -8.278 -3.456 1.00 98.69 85 SER A C 1
ATOM 697 O O . SER A 1 85 ? 10.600 -8.683 -2.331 1.00 98.69 85 SER A O 1
ATOM 699 N N . THR A 1 86 ? 10.307 -6.983 -3.757 1.00 98.56 86 THR A N 1
ATOM 700 C CA . THR A 1 86 ? 10.180 -5.924 -2.743 1.00 98.56 86 THR A CA 1
ATOM 701 C C . THR A 1 86 ? 8.704 -5.711 -2.392 1.00 98.56 86 THR A C 1
ATOM 703 O O . THR A 1 86 ? 7.812 -6.300 -3.016 1.00 98.56 86 THR A O 1
ATOM 706 N N . GLY A 1 87 ? 8.428 -4.885 -1.384 1.00 98.44 87 GLY A N 1
ATOM 707 C CA . GLY A 1 87 ? 7.078 -4.475 -1.004 1.00 98.44 87 GLY A CA 1
ATOM 708 C C . GLY A 1 87 ? 6.503 -3.361 -1.883 1.00 98.44 87 GLY A C 1
ATOM 709 O O . GLY A 1 87 ? 7.123 -2.916 -2.851 1.00 98.44 87 GLY A O 1
ATOM 710 N N . MET A 1 88 ? 5.303 -2.904 -1.513 1.00 98.56 88 MET A N 1
ATOM 711 C CA . MET A 1 88 ? 4.627 -1.776 -2.153 1.00 98.56 88 MET A CA 1
ATOM 712 C C . MET A 1 88 ? 4.345 -0.656 -1.142 1.00 98.56 88 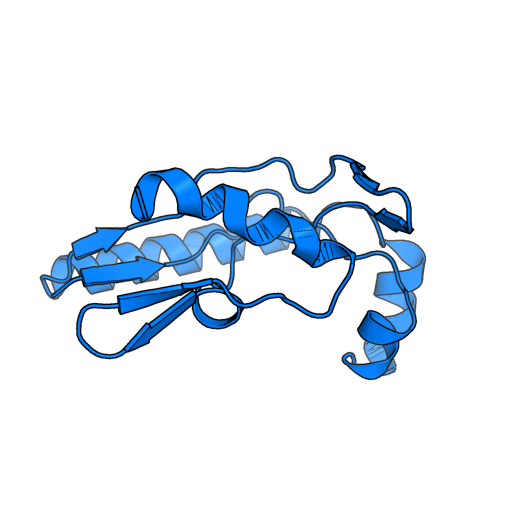MET A C 1
ATOM 714 O O . MET A 1 88 ? 5.028 0.359 -1.168 1.00 98.56 88 MET A O 1
ATOM 718 N N . TYR A 1 89 ? 3.366 -0.818 -0.250 1.00 98.75 89 TYR A N 1
ATOM 719 C CA . TYR A 1 89 ? 2.859 0.227 0.655 1.00 98.75 89 TYR A CA 1
ATOM 720 C C . TYR A 1 89 ? 1.729 -0.306 1.557 1.00 98.75 89 TYR A C 1
ATOM 722 O O . TYR A 1 89 ? 1.253 -1.416 1.349 1.00 98.75 89 TYR A O 1
ATOM 730 N N . ALA A 1 90 ? 1.255 0.521 2.498 1.00 98.62 90 ALA A N 1
ATOM 731 C CA . ALA A 1 90 ? 0.005 0.327 3.251 1.00 98.62 90 ALA A CA 1
ATOM 732 C C . ALA A 1 90 ? -0.936 1.545 3.115 1.00 98.62 90 ALA A C 1
ATOM 734 O O . ALA A 1 90 ? -1.567 1.992 4.079 1.00 98.62 90 ALA A O 1
ATOM 735 N N . ALA A 1 91 ? -1.010 2.129 1.914 1.00 98.75 91 ALA A N 1
ATOM 736 C CA . ALA A 1 91 ? -1.837 3.314 1.667 1.00 98.75 91 ALA A CA 1
ATOM 737 C C . ALA A 1 91 ? -3.328 2.987 1.522 1.00 98.75 91 ALA A C 1
ATOM 739 O O . ALA A 1 91 ? -4.162 3.847 1.793 1.00 98.75 91 ALA A O 1
ATOM 740 N N . MET A 1 92 ? -3.666 1.753 1.134 1.00 98.75 92 MET A N 1
ATOM 741 C CA . MET A 1 92 ? -5.027 1.357 0.767 1.00 98.75 92 MET A CA 1
ATOM 742 C C . MET A 1 92 ? -5.545 0.219 1.662 1.00 98.75 92 MET A C 1
ATOM 744 O O . MET A 1 92 ? -5.636 -0.918 1.203 1.00 98.75 92 MET A O 1
ATOM 748 N N . PRO A 1 93 ? -5.955 0.491 2.921 1.00 98.81 93 PRO A N 1
ATOM 749 C CA . PRO A 1 93 ? -6.509 -0.540 3.807 1.00 98.81 93 PRO A CA 1
ATOM 750 C C . PRO A 1 93 ? -7.673 -1.321 3.185 1.00 98.81 93 PRO A C 1
ATOM 752 O O . PRO A 1 93 ? -7.867 -2.493 3.486 1.00 98.81 93 PRO A O 1
ATOM 755 N N . ARG A 1 94 ? -8.436 -0.673 2.295 1.00 98.81 94 ARG A N 1
ATOM 756 C CA . ARG A 1 94 ? -9.597 -1.259 1.618 1.00 98.81 94 ARG A CA 1
ATOM 757 C C . ARG A 1 94 ? -9.249 -2.418 0.685 1.00 98.81 94 ARG A C 1
ATOM 759 O O . ARG A 1 94 ? -10.102 -3.267 0.459 1.00 98.81 94 ARG A O 1
ATOM 766 N N . ASP A 1 95 ? -8.033 -2.449 0.155 1.00 98.75 95 ASP A N 1
ATOM 767 C CA . ASP A 1 95 ? -7.615 -3.494 -0.777 1.00 98.75 95 ASP A CA 1
ATOM 768 C C . ASP A 1 95 ? -7.377 -4.833 -0.069 1.00 98.75 95 ASP A C 1
ATOM 770 O O . ASP A 1 95 ? -7.527 -5.887 -0.683 1.00 98.75 95 ASP A O 1
ATOM 774 N N . ILE A 1 96 ? -6.985 -4.786 1.209 1.00 98.75 96 ILE A N 1
ATOM 775 C CA . ILE A 1 96 ? -6.561 -5.956 1.984 1.00 98.75 96 ILE A CA 1
ATOM 776 C C . ILE A 1 96 ? -7.496 -6.305 3.141 1.00 98.75 96 ILE A C 1
ATOM 778 O O . ILE A 1 96 ? -7.514 -7.457 3.560 1.00 98.75 96 ILE A O 1
ATOM 782 N N . LEU A 1 97 ? -8.295 -5.362 3.647 1.00 98.69 97 LEU A N 1
ATOM 783 C CA . LEU A 1 97 ? -9.209 -5.596 4.767 1.00 98.69 97 LEU A CA 1
ATOM 784 C C . LEU A 1 97 ? -10.663 -5.374 4.353 1.00 98.69 97 LEU A C 1
ATOM 786 O O . LEU A 1 97 ? -11.042 -4.306 3.861 1.00 98.69 97 LEU A O 1
ATOM 790 N N . MET A 1 98 ? -11.502 -6.365 4.645 1.00 98.62 98 MET A N 1
ATOM 791 C CA . MET A 1 98 ? -12.953 -6.273 4.516 1.00 98.62 98 MET A CA 1
ATOM 792 C C . MET A 1 98 ? -13.610 -6.563 5.863 1.00 98.62 98 MET A C 1
ATOM 794 O O . MET A 1 98 ? -13.292 -7.559 6.503 1.00 98.62 98 MET A O 1
ATOM 798 N N . VAL A 1 99 ? -14.535 -5.699 6.283 1.00 98.50 99 VAL A N 1
ATOM 799 C CA . VAL A 1 99 ? -15.325 -5.896 7.505 1.00 98.50 99 VAL A CA 1
ATOM 800 C C . VAL A 1 99 ? -16.734 -6.330 7.116 1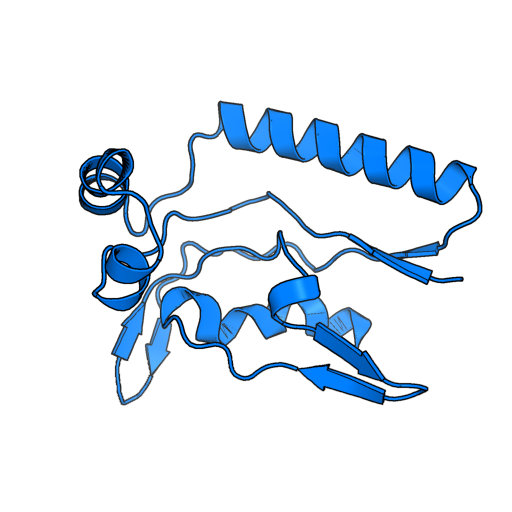.00 98.50 99 VAL A C 1
ATOM 802 O O . VAL A 1 99 ? -17.392 -5.637 6.337 1.00 98.50 99 VAL A O 1
ATOM 805 N N . VAL A 1 100 ? -17.192 -7.461 7.654 1.00 98.56 100 VAL A N 1
ATOM 806 C CA . VAL A 1 100 ? -18.541 -8.007 7.447 1.00 98.56 100 VAL A CA 1
ATOM 807 C C . VAL A 1 100 ? -19.168 -8.295 8.810 1.00 98.56 100 VAL A C 1
ATOM 809 O O . VAL A 1 100 ? -18.821 -9.261 9.485 1.00 98.56 100 VAL A O 1
ATOM 812 N N . GLY A 1 101 ? -20.090 -7.433 9.246 1.00 97.94 101 GLY A N 1
ATOM 813 C CA . GLY A 1 101 ? -20.643 -7.504 10.599 1.00 97.94 101 GLY A CA 1
ATOM 814 C C . GLY A 1 101 ? -19.547 -7.310 11.649 1.00 97.94 101 GLY A C 1
ATOM 815 O O . GLY A 1 101 ? -18.944 -6.243 11.714 1.00 97.94 101 GLY A O 1
ATOM 816 N N . ASN A 1 102 ? -19.282 -8.351 12.439 1.00 97.88 102 ASN A N 1
ATOM 817 C CA . ASN A 1 102 ? -18.268 -8.343 13.501 1.00 97.88 102 ASN A CA 1
ATOM 818 C C . ASN A 1 102 ? -16.955 -9.036 13.088 1.00 97.88 102 ASN A C 1
ATOM 820 O O . ASN A 1 102 ? -16.113 -9.300 13.942 1.00 97.88 102 ASN A O 1
ATOM 824 N N . GLU A 1 103 ? -16.796 -9.383 11.810 1.00 98.31 103 GLU A N 1
ATOM 825 C CA . GLU A 1 103 ? -15.630 -10.098 11.292 1.00 98.31 103 GLU A CA 1
ATOM 826 C C . GLU A 1 103 ? -14.765 -9.180 10.424 1.00 98.31 103 GLU A C 1
ATOM 828 O O . GLU A 1 103 ? -15.285 -8.449 9.579 1.00 98.31 103 GLU A O 1
ATOM 833 N N . ILE A 1 104 ? -13.444 -9.243 10.615 1.00 98.50 104 ILE A N 1
ATOM 834 C CA . ILE A 1 104 ? -12.452 -8.633 9.726 1.00 98.50 104 ILE A CA 1
ATOM 835 C C . ILE A 1 104 ? -11.714 -9.729 8.954 1.00 98.50 104 ILE A C 1
ATOM 837 O O . ILE A 1 104 ? -11.167 -10.659 9.540 1.00 98.50 104 ILE A O 1
ATOM 841 N N . ILE A 1 105 ? -11.710 -9.613 7.629 1.00 98.56 105 ILE A N 1
ATOM 842 C CA . ILE A 1 105 ? -11.156 -10.600 6.701 1.00 98.56 105 ILE A CA 1
ATOM 843 C C . ILE A 1 105 ? -9.923 -9.994 6.022 1.00 98.56 105 ILE A C 1
ATOM 845 O O . ILE A 1 105 ? -10.023 -8.934 5.398 1.00 98.56 105 ILE A O 1
ATOM 849 N N . GLU A 1 106 ? -8.776 -10.674 6.126 1.00 98.69 106 GLU A N 1
ATOM 850 C CA . GLU A 1 106 ? -7.552 -10.363 5.369 1.00 98.69 106 GLU A CA 1
ATOM 851 C C . GLU A 1 106 ? -7.643 -10.998 3.967 1.00 98.69 106 GLU A C 1
ATOM 853 O O . GLU A 1 106 ? -7.761 -12.217 3.826 1.00 98.69 106 GLU A O 1
ATOM 858 N N . ALA A 1 107 ? -7.595 -10.180 2.915 1.00 98.69 107 ALA A N 1
ATOM 859 C CA . ALA A 1 107 ? -7.601 -10.648 1.535 1.00 98.69 107 ALA A CA 1
ATOM 860 C C . ALA A 1 107 ? -6.251 -11.301 1.167 1.00 98.69 107 ALA A C 1
ATOM 862 O O . ALA A 1 107 ? -5.200 -10.863 1.639 1.00 98.69 107 ALA A O 1
ATOM 863 N N . PRO A 1 108 ? -6.236 -12.313 0.277 1.00 98.44 108 PRO A N 1
ATOM 864 C CA . PRO A 1 108 ? -5.009 -13.036 -0.076 1.00 98.44 108 PRO A CA 1
ATOM 865 C C . PRO A 1 108 ? -4.044 -12.222 -0.952 1.00 98.44 108 PRO A C 1
ATOM 867 O O . PRO A 1 108 ? -2.879 -12.590 -1.091 1.00 98.44 108 PRO A O 1
ATOM 870 N N . MET A 1 109 ? -4.530 -11.125 -1.542 1.00 98.56 109 MET A N 1
ATOM 871 C CA . MET A 1 109 ? -3.857 -10.340 -2.578 1.00 98.56 109 MET A CA 1
ATOM 872 C C . MET A 1 109 ? -3.522 -11.167 -3.835 1.00 98.56 109 MET A C 1
ATOM 874 O O . MET A 1 109 ? -3.670 -12.385 -3.880 1.00 98.56 109 MET A O 1
ATOM 878 N N . ALA A 1 110 ? -3.121 -10.487 -4.911 1.00 98.62 110 ALA A N 1
ATOM 879 C CA . ALA A 1 110 ? -2.766 -11.137 -6.182 1.00 98.62 110 ALA A CA 1
ATOM 880 C C . ALA A 1 110 ? -1.457 -10.615 -6.793 1.00 98.62 110 ALA A C 1
ATOM 882 O O . ALA A 1 110 ? -0.988 -11.137 -7.801 1.00 98.62 110 ALA A O 1
ATOM 883 N N . TRP A 1 111 ? -0.862 -9.582 -6.194 1.00 98.75 111 TRP A N 1
ATOM 884 C CA . TRP A 1 111 ? 0.426 -9.047 -6.615 1.00 98.75 111 TRP A CA 1
ATOM 885 C C . TRP A 1 111 ? 1.508 -9.541 -5.683 1.00 98.75 111 TRP A C 1
ATOM 887 O O . TRP A 1 111 ? 1.371 -9.423 -4.463 1.00 98.75 111 TRP A O 1
ATOM 897 N N . ARG A 1 112 ? 2.615 -10.025 -6.255 1.00 98.81 112 ARG A N 1
ATOM 898 C CA . ARG A 1 112 ? 3.752 -10.516 -5.468 1.00 98.81 112 ARG A CA 1
ATOM 899 C C . ARG A 1 112 ? 4.230 -9.461 -4.485 1.00 98.81 112 ARG A C 1
ATOM 901 O O . ARG A 1 112 ? 4.364 -9.788 -3.318 1.00 98.81 112 ARG A O 1
ATOM 908 N N . ALA A 1 113 ? 4.332 -8.203 -4.927 1.00 98.69 113 ALA A N 1
ATOM 909 C CA . ALA A 1 113 ? 4.751 -7.056 -4.119 1.00 98.69 113 ALA A CA 1
ATOM 910 C C . ALA A 1 113 ? 3.845 -6.738 -2.912 1.00 98.69 113 ALA A C 1
ATOM 912 O O . ALA A 1 113 ? 4.260 -6.011 -2.009 1.00 98.69 113 ALA A O 1
ATOM 913 N N . ARG A 1 114 ? 2.624 -7.286 -2.872 1.00 98.81 114 ARG A N 1
ATOM 914 C CA . ARG A 1 114 ? 1.630 -7.060 -1.809 1.00 98.81 114 ARG A CA 1
ATOM 915 C C . ARG A 1 114 ? 1.484 -8.249 -0.856 1.00 98.81 114 ARG A C 1
ATOM 917 O O . ARG A 1 114 ? 0.672 -8.194 0.061 1.00 98.81 114 ARG A O 1
ATOM 924 N N . PHE A 1 115 ? 2.284 -9.305 -1.025 1.00 98.75 115 PHE A N 1
ATOM 925 C CA . PHE A 1 115 ? 2.161 -10.545 -0.249 1.00 98.75 115 PHE A CA 1
ATOM 926 C C . PHE A 1 115 ? 2.237 -10.322 1.270 1.00 98.75 115 PHE A C 1
ATOM 928 O O . PHE A 1 115 ? 1.485 -10.923 2.028 1.00 98.75 115 PHE A O 1
ATOM 935 N N . PHE A 1 116 ? 3.122 -9.429 1.722 1.00 98.69 116 PHE A N 1
ATOM 936 C CA . PHE A 1 116 ? 3.320 -9.123 3.143 1.00 98.69 116 PHE A CA 1
ATOM 937 C C . PHE A 1 116 ? 2.660 -7.813 3.607 1.00 98.69 116 PHE A C 1
ATOM 939 O O . PHE A 1 116 ? 2.980 -7.323 4.691 1.00 98.69 116 PHE A O 1
ATOM 946 N N . GLU A 1 117 ? 1.733 -7.246 2.829 1.00 98.81 117 GLU A N 1
ATOM 947 C CA . GLU A 1 117 ? 1.067 -5.976 3.160 1.00 98.81 117 GLU A CA 1
ATOM 948 C C . GLU A 1 117 ? 0.283 -6.042 4.482 1.00 98.81 117 GLU A C 1
ATOM 950 O O . GLU A 1 117 ? 0.287 -5.086 5.260 1.00 98.81 117 GLU A O 1
ATOM 955 N N . TYR A 1 118 ? -0.270 -7.215 4.816 1.00 98.50 118 TYR A N 1
ATOM 956 C CA . TYR A 1 118 ? -1.002 -7.457 6.065 1.00 98.50 118 TYR A CA 1
ATOM 957 C C . TYR A 1 118 ? -0.188 -7.115 7.322 1.00 98.50 118 TYR A C 1
ATOM 959 O O . TYR A 1 118 ? -0.753 -6.781 8.365 1.00 98.50 118 TYR A O 1
ATOM 967 N N . ARG A 1 119 ? 1.152 -7.186 7.255 1.00 98.38 119 ARG A N 1
ATOM 968 C CA . ARG A 1 119 ? 2.030 -6.992 8.419 1.00 98.38 119 ARG A CA 1
ATOM 969 C C . ARG A 1 119 ? 1.855 -5.616 9.052 1.00 98.38 119 ARG A C 1
ATOM 971 O O . ARG A 1 119 ? 1.944 -5.521 10.274 1.00 98.38 119 ARG A O 1
ATOM 978 N N . ALA A 1 120 ? 1.567 -4.594 8.247 1.00 98.56 120 ALA A N 1
ATOM 979 C CA . ALA A 1 120 ? 1.374 -3.228 8.725 1.00 98.56 120 ALA A CA 1
ATOM 980 C C . ALA A 1 120 ? 0.109 -3.072 9.591 1.00 98.56 120 ALA A C 1
ATOM 982 O O . ALA A 1 120 ? 0.034 -2.167 10.417 1.00 98.56 120 ALA A O 1
ATOM 983 N N . TYR A 1 121 ? -0.868 -3.972 9.446 1.00 98.62 121 TYR A N 1
ATOM 984 C CA . TYR A 1 121 ? -2.158 -3.903 10.137 1.00 98.62 121 TYR A CA 1
ATOM 985 C C . TYR A 1 121 ? -2.251 -4.823 11.356 1.00 98.62 121 TYR A C 1
ATOM 987 O O . TYR A 1 121 ? -3.168 -4.681 12.161 1.00 98.62 121 TYR A O 1
ATOM 995 N N . ARG A 1 122 ? -1.302 -5.749 11.546 1.00 97.94 122 ARG A N 1
ATOM 996 C CA . ARG A 1 122 ? -1.372 -6.743 12.630 1.00 97.94 122 ARG A CA 1
ATOM 997 C C . ARG A 1 122 ? -1.531 -6.148 14.036 1.00 97.94 122 ARG A C 1
ATOM 999 O O . ARG A 1 122 ? -2.242 -6.769 14.816 1.00 97.94 122 ARG A O 1
ATOM 1006 N N . PRO A 1 123 ? -0.946 -4.993 14.401 1.00 97.00 123 PRO A N 1
ATOM 1007 C CA . PRO A 1 123 ? -1.210 -4.384 15.710 1.00 97.00 123 PRO A CA 1
ATOM 1008 C C . PRO A 1 123 ? -2.642 -3.863 15.901 1.00 97.00 123 PRO A C 1
ATOM 1010 O O . PRO A 1 123 ? -3.053 -3.662 17.036 1.00 97.00 123 PRO A O 1
ATOM 1013 N N . LEU A 1 124 ? -3.394 -3.638 14.818 1.00 96.44 124 LEU A N 1
ATOM 1014 C CA . LEU A 1 124 ? -4.786 -3.179 14.870 1.00 96.44 124 LEU A CA 1
ATOM 1015 C C . LEU A 1 124 ? -5.797 -4.331 14.947 1.00 96.44 124 LEU A C 1
ATOM 1017 O O . LEU A 1 124 ? -6.908 -4.114 15.414 1.00 96.44 124 LEU A O 1
ATOM 1021 N N . ILE A 1 125 ? -5.424 -5.513 14.446 1.00 95.31 125 ILE A N 1
ATOM 1022 C CA . ILE A 1 125 ? -6.328 -6.663 14.246 1.00 95.31 125 ILE A CA 1
ATOM 1023 C C . ILE A 1 125 ? -6.239 -7.686 15.398 1.00 95.31 125 ILE A C 1
ATOM 1025 O O . ILE A 1 125 ? -7.121 -8.527 15.538 1.00 95.31 125 ILE A O 1
ATOM 1029 N N . LYS A 1 126 ? -5.166 -7.644 16.196 1.00 82.75 126 LYS A N 1
AT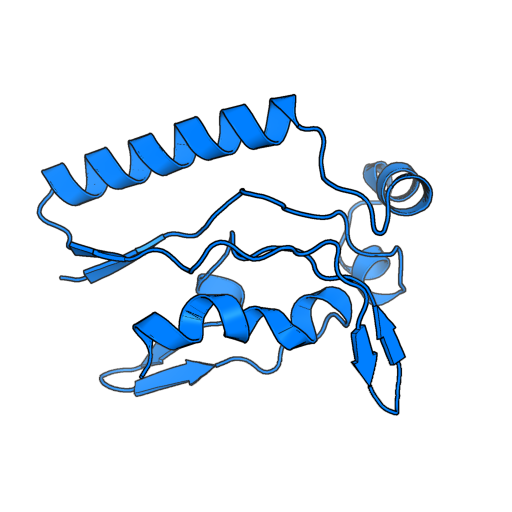OM 1030 C CA . LYS A 1 126 ? -4.922 -8.583 17.303 1.00 82.75 126 LYS A CA 1
ATOM 1031 C C . LYS A 1 126 ? -5.820 -8.359 18.512 1.00 82.75 126 LYS A C 1
ATOM 1033 O O . LYS A 1 126 ? -6.093 -7.182 18.828 1.00 82.75 126 LYS A O 1
#